Protein AF-H1KE91-F1 (afdb_monomer)

Structure (mmCIF, N/CA/C/O backbone):
data_AF-H1KE91-F1
#
_entry.id   AF-H1KE91-F1
#
loop_
_atom_site.group_PDB
_atom_site.id
_atom_site.type_symbol
_atom_site.label_atom_id
_atom_site.label_alt_id
_atom_site.label_comp_id
_atom_site.label_asym_id
_atom_site.label_entity_id
_atom_site.label_seq_id
_atom_site.pdbx_PDB_ins_code
_atom_site.Cartn_x
_atom_site.Cartn_y
_atom_site.Cartn_z
_atom_site.occupancy
_atom_site.B_iso_or_equiv
_atom_site.auth_seq_id
_atom_site.auth_comp_id
_atom_site.auth_asym_id
_atom_site.auth_atom_id
_atom_site.pdbx_PDB_model_num
ATOM 1 N N . MET A 1 1 ? -11.302 8.219 23.493 1.00 81.81 1 MET A N 1
ATOM 2 C CA . MET A 1 1 ? -11.478 6.755 23.340 1.00 81.81 1 MET A CA 1
ATOM 3 C C . MET A 1 1 ? -12.177 6.362 22.032 1.00 81.81 1 MET A C 1
ATOM 5 O O . MET A 1 1 ? -11.465 6.099 21.077 1.00 81.81 1 MET A O 1
ATOM 9 N N . ARG A 1 2 ? -13.522 6.355 21.903 1.00 89.25 2 ARG A N 1
ATOM 10 C CA . ARG A 1 2 ? -14.194 5.883 20.657 1.00 89.25 2 ARG A CA 1
ATOM 11 C C . ARG A 1 2 ? -13.759 6.646 19.396 1.00 89.25 2 ARG A C 1
ATOM 13 O O . ARG A 1 2 ? -13.442 6.032 18.386 1.00 89.25 2 ARG A O 1
ATOM 20 N N . ARG A 1 3 ? -13.728 7.981 19.475 1.00 92.62 3 ARG A N 1
ATOM 21 C CA . ARG A 1 3 ? -13.326 8.858 18.364 1.00 92.62 3 ARG A CA 1
ATOM 22 C C . ARG A 1 3 ? -11.862 8.663 17.960 1.00 92.62 3 ARG A C 1
ATOM 24 O O . ARG A 1 3 ? -11.595 8.506 16.782 1.00 92.62 3 ARG A O 1
ATOM 31 N N . GLU A 1 4 ? -10.949 8.605 18.925 1.00 93.12 4 GLU A N 1
ATOM 32 C CA . GLU A 1 4 ? -9.514 8.377 18.677 1.00 93.12 4 GLU A CA 1
ATOM 33 C C . GLU A 1 4 ? -9.262 7.024 17.995 1.00 93.12 4 GLU A C 1
ATOM 35 O O . GLU A 1 4 ? -8.497 6.949 17.040 1.00 93.12 4 GLU A O 1
ATOM 40 N N . MET A 1 5 ? -9.939 5.953 18.436 1.00 93.00 5 MET A N 1
ATOM 41 C CA . MET A 1 5 ? -9.829 4.643 17.782 1.00 93.00 5 MET A CA 1
ATOM 42 C C . MET A 1 5 ? -10.364 4.682 16.347 1.00 93.00 5 MET A C 1
ATOM 44 O O . MET A 1 5 ? -9.762 4.091 15.457 1.00 93.00 5 MET A O 1
ATOM 48 N N . LEU A 1 6 ? -11.461 5.406 16.104 1.00 93.62 6 LEU A N 1
ATOM 49 C CA . LEU A 1 6 ? -12.005 5.592 14.758 1.00 93.62 6 LEU A CA 1
ATOM 50 C C . LEU A 1 6 ? -11.061 6.406 13.856 1.00 93.62 6 LEU A C 1
ATOM 52 O O . LEU A 1 6 ? -10.879 6.070 12.690 1.00 93.62 6 LEU A O 1
ATOM 56 N N . GLU A 1 7 ? -10.434 7.454 14.390 1.00 95.56 7 GLU A N 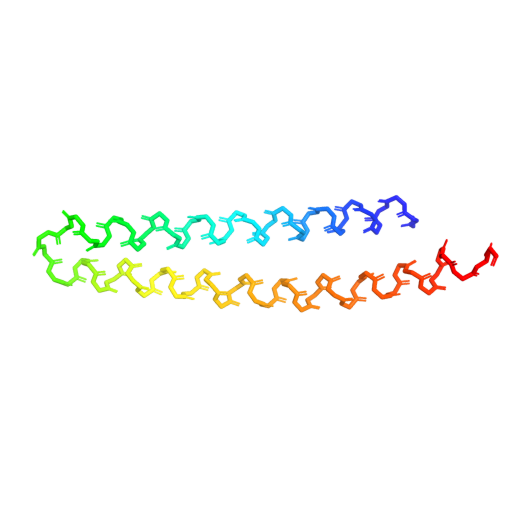1
ATOM 57 C CA . GLU A 1 7 ? -9.416 8.240 13.683 1.00 95.56 7 GLU A CA 1
ATOM 58 C C . GLU A 1 7 ? -8.193 7.376 13.333 1.00 95.56 7 GLU A C 1
ATOM 60 O O . GLU A 1 7 ? -7.686 7.447 12.210 1.00 95.56 7 GLU A O 1
ATOM 65 N N . LEU A 1 8 ? -7.768 6.494 14.243 1.00 94.62 8 LEU A N 1
ATOM 66 C CA . LEU A 1 8 ? -6.686 5.544 13.990 1.00 94.62 8 LEU A CA 1
ATOM 67 C C . LEU A 1 8 ? -7.067 4.499 12.928 1.00 94.62 8 LEU A C 1
ATOM 69 O O . LEU A 1 8 ? -6.275 4.253 12.021 1.00 94.62 8 LEU A O 1
ATOM 73 N N . LEU A 1 9 ? -8.283 3.940 12.979 1.00 95.56 9 LEU A N 1
ATOM 74 C CA . LEU A 1 9 ? -8.811 3.038 11.943 1.00 95.56 9 LEU A CA 1
ATOM 75 C 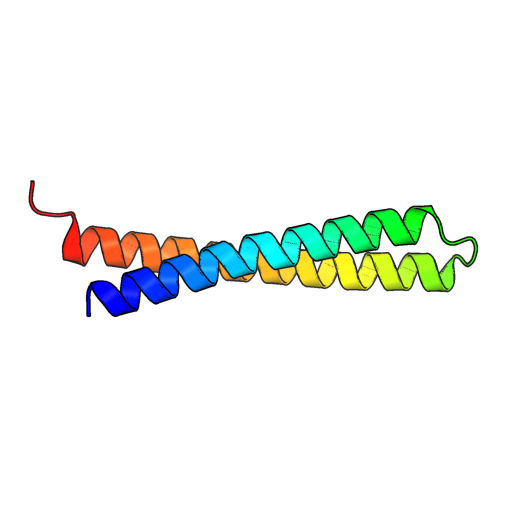C . LEU A 1 9 ? -8.801 3.705 10.562 1.00 95.56 9 LEU A C 1
ATOM 77 O O . LEU A 1 9 ? -8.309 3.124 9.596 1.00 95.56 9 LEU A O 1
ATOM 81 N N . ASN A 1 10 ? -9.280 4.947 10.478 1.00 96.56 10 ASN A N 1
ATOM 82 C CA . ASN A 1 10 ? -9.282 5.714 9.232 1.00 96.56 10 ASN A CA 1
ATOM 83 C C . ASN A 1 10 ? -7.864 5.997 8.724 1.00 96.56 10 ASN A C 1
ATOM 85 O O . ASN A 1 10 ? -7.613 5.924 7.519 1.00 96.56 10 ASN A O 1
ATOM 89 N N . THR A 1 11 ? -6.932 6.295 9.630 1.00 97.44 11 THR A N 1
ATOM 90 C CA . THR A 1 11 ? -5.523 6.525 9.286 1.00 97.44 11 THR A CA 1
ATOM 91 C C . THR A 1 11 ? -4.884 5.258 8.724 1.00 97.44 11 THR A C 1
ATOM 93 O O . THR A 1 11 ? -4.244 5.309 7.674 1.00 97.44 11 THR A O 1
ATOM 96 N N . LEU A 1 12 ? -5.100 4.108 9.372 1.00 96.75 12 LEU A N 1
ATOM 97 C CA . LEU A 1 12 ? -4.611 2.814 8.893 1.00 96.75 12 LEU A CA 1
ATOM 98 C C . LEU A 1 12 ? -5.209 2.463 7.526 1.00 96.75 12 LEU A C 1
ATOM 100 O O . LEU A 1 12 ? -4.463 2.128 6.608 1.00 96.75 12 LEU A O 1
ATOM 104 N N . ALA A 1 13 ? -6.527 2.602 7.358 1.00 97.38 13 ALA A N 1
ATOM 105 C CA . ALA A 1 13 ? -7.202 2.332 6.090 1.00 97.38 13 ALA A CA 1
ATOM 106 C C . ALA A 1 13 ? -6.676 3.224 4.952 1.00 97.38 13 ALA A C 1
ATOM 108 O O . ALA A 1 13 ? -6.355 2.730 3.871 1.00 97.38 13 ALA A O 1
ATOM 109 N N . SER A 1 14 ? -6.514 4.524 5.210 1.00 98.12 14 SER A N 1
ATOM 110 C CA . SER A 1 14 ? -5.970 5.469 4.225 1.00 98.12 14 SER A CA 1
ATOM 111 C C . SER A 1 14 ? -4.516 5.146 3.868 1.00 98.12 14 SER A C 1
ATOM 113 O O . SER A 1 14 ? -4.141 5.199 2.699 1.00 98.12 14 SER A O 1
ATOM 115 N N . GLY A 1 15 ? -3.702 4.757 4.855 1.00 98.00 15 GLY A N 1
ATOM 116 C CA . GLY A 1 15 ? -2.314 4.356 4.631 1.00 98.00 15 GLY A CA 1
ATOM 117 C C . GLY A 1 15 ? -2.179 3.079 3.798 1.00 98.00 15 GLY A C 1
ATOM 118 O O . GLY A 1 15 ? -1.332 3.023 2.910 1.00 98.00 15 GLY A O 1
ATOM 119 N N . VAL A 1 16 ? -3.050 2.086 4.013 1.00 98.25 16 VAL A N 1
ATOM 120 C CA . VAL A 1 16 ? -3.114 0.870 3.179 1.00 98.25 16 VAL A CA 1
ATOM 121 C C . VAL A 1 16 ? -3.406 1.220 1.721 1.00 98.25 16 VAL A C 1
ATOM 123 O O . VAL A 1 16 ? -2.752 0.690 0.823 1.00 98.25 16 VAL A O 1
ATOM 126 N N . ILE A 1 17 ? -4.376 2.105 1.475 1.00 98.19 17 ILE A N 1
ATOM 127 C CA . ILE A 1 17 ? -4.721 2.545 0.116 1.00 98.19 17 ILE A CA 1
ATOM 128 C C . ILE A 1 17 ? -3.522 3.251 -0.519 1.00 98.19 17 ILE A C 1
ATOM 130 O O . ILE A 1 17 ? -3.092 2.860 -1.600 1.00 98.19 17 ILE A O 1
ATOM 134 N N . ALA A 1 18 ? -2.933 4.224 0.181 1.00 98.44 18 ALA A N 1
ATOM 135 C CA . ALA A 1 18 ? -1.805 4.996 -0.328 1.00 98.44 18 ALA A CA 1
ATOM 136 C C . ALA A 1 18 ? -0.600 4.114 -0.698 1.00 98.44 18 ALA A C 1
ATOM 138 O O . ALA A 1 18 ? -0.014 4.289 -1.763 1.00 98.44 18 ALA A O 1
ATOM 139 N N . LEU A 1 19 ? -0.245 3.141 0.148 1.00 98.44 19 LEU A N 1
ATOM 140 C CA . LEU A 1 19 ? 0.871 2.230 -0.119 1.00 98.44 19 LEU A CA 1
ATOM 141 C C . LEU A 1 19 ? 0.621 1.330 -1.331 1.00 98.44 19 LEU A C 1
ATOM 143 O O . LEU A 1 19 ? 1.540 1.108 -2.116 1.00 98.44 19 LEU A O 1
ATOM 147 N N . ASN A 1 20 ? -0.605 0.829 -1.500 1.00 98.31 20 ASN A N 1
ATOM 148 C CA . ASN A 1 20 ? -0.945 0.022 -2.669 1.00 98.31 20 ASN A CA 1
ATOM 149 C C . ASN A 1 20 ? -0.922 0.856 -3.953 1.00 98.31 20 ASN A C 1
ATOM 151 O O . ASN A 1 20 ? -0.314 0.425 -4.927 1.00 98.31 20 ASN A O 1
ATOM 155 N N . THR A 1 21 ? -1.477 2.072 -3.934 1.00 98.62 21 THR A N 1
ATOM 156 C CA . THR A 1 21 ? -1.412 2.989 -5.082 1.00 98.62 21 THR A CA 1
ATOM 157 C C . THR A 1 21 ? 0.032 3.305 -5.466 1.00 98.62 21 THR A C 1
ATOM 159 O O . THR A 1 21 ? 0.393 3.161 -6.627 1.00 98.62 21 THR A O 1
ATOM 162 N N . LEU A 1 22 ? 0.894 3.635 -4.498 1.00 98.38 22 LEU A N 1
ATOM 163 C CA . LEU A 1 22 ? 2.318 3.870 -4.765 1.00 98.38 22 LEU A CA 1
ATOM 164 C C . LEU A 1 22 ? 3.010 2.634 -5.351 1.00 98.38 22 LEU A C 1
ATOM 166 O O . LEU A 1 22 ? 3.841 2.749 -6.250 1.00 98.38 22 LEU A O 1
ATOM 170 N N . ALA A 1 23 ? 2.683 1.439 -4.856 1.00 98.56 23 ALA A N 1
ATOM 171 C CA . ALA A 1 23 ? 3.231 0.206 -5.402 1.00 98.56 23 ALA A CA 1
ATOM 172 C C . ALA A 1 23 ? 2.771 -0.061 -6.844 1.00 98.56 23 ALA A C 1
ATOM 174 O O . ALA A 1 23 ? 3.551 -0.584 -7.642 1.00 98.56 23 ALA A O 1
ATOM 175 N N . ASP A 1 24 ? 1.526 0.270 -7.178 1.00 98.69 24 ASP A N 1
ATOM 176 C CA . ASP A 1 24 ? 0.995 0.152 -8.536 1.00 98.69 24 ASP A CA 1
ATOM 177 C C . ASP A 1 24 ? 1.675 1.159 -9.475 1.00 98.69 24 ASP A C 1
ATOM 179 O O . ASP A 1 24 ? 2.174 0.761 -10.531 1.00 98.69 24 ASP A O 1
ATOM 183 N N . ASP A 1 25 ? 1.821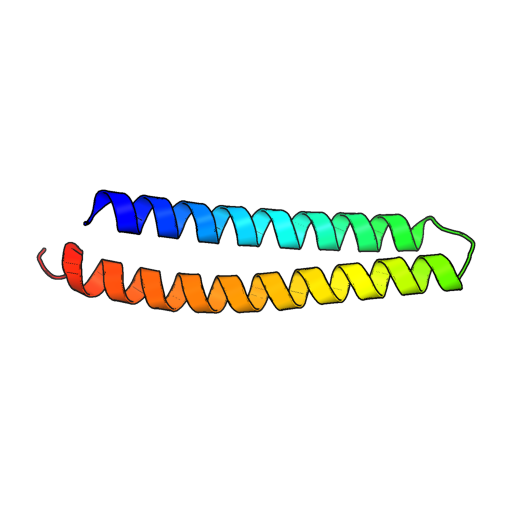 2.415 -9.044 1.00 98.56 25 ASP A N 1
ATOM 184 C CA . ASP A 1 25 ? 2.513 3.468 -9.796 1.00 98.56 25 ASP A CA 1
ATOM 185 C C . ASP A 1 25 ? 3.970 3.089 -10.098 1.00 98.56 25 ASP A C 1
ATOM 187 O O . ASP A 1 25 ? 4.448 3.259 -11.221 1.00 98.56 25 ASP A O 1
ATOM 191 N N . LEU A 1 26 ? 4.683 2.516 -9.123 1.00 98.69 26 LEU A N 1
ATOM 192 C CA . LEU A 1 26 ? 6.064 2.060 -9.301 1.00 98.69 26 LEU A CA 1
ATOM 193 C C . LEU A 1 26 ? 6.177 0.874 -10.263 1.00 98.69 26 LEU A C 1
ATOM 195 O O . LEU A 1 26 ? 7.119 0.818 -11.053 1.00 98.69 26 LEU A O 1
ATOM 199 N N . VAL A 1 27 ? 5.232 -0.071 -10.224 1.00 98.44 27 VAL A N 1
ATOM 200 C CA . VAL A 1 27 ? 5.196 -1.180 -11.192 1.00 98.44 27 VAL A CA 1
ATOM 201 C C . VAL A 1 27 ? 4.931 -0.652 -12.598 1.00 98.44 27 VAL A C 1
ATOM 203 O O . VAL A 1 27 ? 5.582 -1.095 -13.546 1.00 98.44 27 VAL A O 1
ATOM 206 N N . GLN A 1 28 ? 4.021 0.311 -12.736 1.00 98.25 28 GLN A N 1
ATOM 207 C CA . GLN A 1 28 ? 3.733 0.930 -14.021 1.00 98.25 28 GLN A CA 1
ATOM 208 C C . GLN A 1 28 ? 4.935 1.725 -14.542 1.00 98.25 28 GLN A C 1
ATOM 210 O O . GLN A 1 28 ? 5.306 1.566 -15.703 1.00 98.25 28 GLN A O 1
ATOM 215 N N . ALA A 1 29 ? 5.610 2.492 -13.685 1.00 97.94 29 ALA A N 1
ATOM 216 C CA . ALA A 1 29 ? 6.852 3.172 -14.036 1.00 97.94 29 ALA A CA 1
ATOM 217 C C . ALA A 1 29 ? 7.930 2.172 -14.486 1.00 97.94 29 ALA A C 1
ATOM 219 O O . ALA A 1 29 ? 8.531 2.355 -15.543 1.00 97.94 29 ALA A O 1
ATOM 220 N N . ALA A 1 30 ? 8.111 1.064 -13.758 1.00 98.00 30 ALA A N 1
ATOM 221 C CA . ALA A 1 30 ? 9.070 0.015 -14.108 1.00 98.00 30 ALA A CA 1
ATOM 222 C C . ALA A 1 30 ? 8.807 -0.627 -15.480 1.00 98.00 30 ALA A C 1
ATOM 224 O O . ALA A 1 30 ? 9.734 -1.146 -16.095 1.00 98.00 30 ALA A O 1
ATOM 225 N N . ALA A 1 31 ? 7.561 -0.620 -15.962 1.00 97.44 31 ALA A N 1
ATOM 226 C CA . ALA A 1 31 ? 7.208 -1.125 -17.289 1.00 97.44 31 ALA A CA 1
ATOM 227 C C . ALA A 1 31 ? 7.564 -0.151 -18.428 1.00 97.44 31 ALA A C 1
ATOM 229 O O . ALA A 1 31 ? 7.592 -0.557 -19.586 1.00 97.44 31 ALA A O 1
ATOM 230 N N . THR A 1 32 ? 7.826 1.117 -18.104 1.00 97.38 32 THR A N 1
ATOM 231 C CA . THR A 1 32 ? 8.135 2.186 -19.073 1.00 97.38 32 THR A CA 1
ATOM 232 C C . THR A 1 32 ? 9.613 2.572 -19.113 1.00 97.38 32 THR A C 1
ATOM 234 O O . THR A 1 32 ? 10.002 3.410 -19.920 1.00 97.38 32 THR A O 1
ATOM 237 N N . VAL A 1 33 ? 10.432 1.993 -18.233 1.00 97.19 33 VAL A N 1
ATOM 238 C CA . VAL A 1 33 ? 11.864 2.285 -18.131 1.00 97.19 33 VAL A CA 1
ATOM 239 C C . VAL A 1 33 ? 12.665 1.275 -18.950 1.00 97.19 33 VAL A C 1
ATOM 241 O O . VAL A 1 33 ? 12.538 0.070 -18.744 1.00 97.19 33 VAL A O 1
ATOM 244 N N . ASP A 1 34 ? 13.529 1.778 -19.834 1.00 96.25 34 ASP A N 1
ATOM 245 C CA . ASP A 1 34 ? 14.386 0.952 -20.699 1.00 96.25 34 ASP A CA 1
ATOM 246 C C . ASP A 1 34 ? 15.574 0.322 -19.949 1.00 96.25 34 ASP A C 1
ATOM 248 O O . ASP A 1 34 ? 16.072 -0.740 -20.325 1.00 96.25 34 ASP A O 1
ATOM 252 N N . ASP A 1 35 ? 16.043 0.967 -18.876 1.00 97.56 35 ASP A N 1
ATOM 253 C CA . ASP A 1 35 ? 17.128 0.445 -18.047 1.00 97.56 35 ASP A CA 1
ATOM 254 C C . ASP A 1 35 ? 16.626 -0.647 -17.092 1.00 97.56 35 ASP A C 1
ATOM 256 O O . ASP A 1 35 ? 15.908 -0.383 -16.123 1.00 97.56 35 ASP A O 1
ATOM 260 N N . ALA A 1 36 ? 17.058 -1.884 -17.339 1.00 96.06 36 ALA A N 1
ATOM 261 C CA . ALA A 1 36 ? 16.641 -3.047 -16.562 1.00 96.06 36 ALA A CA 1
ATOM 262 C C . ALA A 1 36 ? 16.963 -2.908 -15.064 1.00 96.06 36 ALA A C 1
ATOM 264 O O . ALA A 1 36 ? 16.153 -3.303 -14.226 1.00 96.06 36 ALA A O 1
ATOM 265 N N . SER A 1 37 ? 18.106 -2.303 -14.717 1.00 97.81 37 SER A N 1
ATOM 266 C CA . SER A 1 37 ? 18.509 -2.144 -13.315 1.00 97.81 37 SER A CA 1
ATOM 267 C C . SER A 1 37 ? 17.576 -1.197 -12.554 1.00 97.81 37 SER A C 1
ATOM 269 O O . SER A 1 37 ? 17.149 -1.490 -11.437 1.00 97.81 37 SER A O 1
ATOM 271 N N . THR A 1 38 ? 17.170 -0.103 -13.194 1.00 97.94 38 THR A N 1
ATOM 272 C CA . THR A 1 38 ? 16.209 0.861 -12.660 1.00 97.94 38 THR A CA 1
ATOM 273 C C . THR A 1 38 ? 14.814 0.248 -12.575 1.00 97.94 38 THR A C 1
ATOM 275 O O . THR A 1 38 ? 14.138 0.411 -11.559 1.00 97.94 38 THR A O 1
ATOM 278 N N . ALA A 1 39 ? 14.386 -0.508 -13.591 1.00 98.19 39 ALA A N 1
ATOM 279 C CA . ALA A 1 39 ? 13.109 -1.217 -13.561 1.00 98.19 39 ALA A CA 1
ATOM 280 C C . ALA A 1 39 ? 13.031 -2.216 -12.390 1.00 98.19 39 ALA A C 1
ATOM 282 O O . ALA A 1 39 ? 12.015 -2.280 -11.693 1.00 98.19 39 ALA A O 1
ATOM 283 N N . ASP A 1 40 ? 14.108 -2.955 -12.119 1.00 98.44 40 ASP A N 1
ATOM 284 C CA . ASP A 1 40 ? 14.167 -3.894 -10.995 1.00 98.44 40 ASP A CA 1
ATOM 285 C C . ASP A 1 40 ? 14.170 -3.191 -9.635 1.00 98.44 40 ASP A C 1
ATOM 287 O O . ASP A 1 40 ? 13.488 -3.640 -8.708 1.00 98.44 40 ASP A O 1
ATOM 291 N N . LEU A 1 41 ? 14.855 -2.049 -9.515 1.00 98.50 41 LEU A N 1
ATOM 292 C CA . LEU A 1 41 ? 14.783 -1.215 -8.314 1.00 98.50 41 LEU A CA 1
ATOM 293 C C . LEU A 1 41 ? 13.349 -0.744 -8.048 1.00 98.50 41 LEU A C 1
ATOM 295 O O . LEU A 1 41 ? 12.853 -0.910 -6.934 1.00 98.50 41 LEU A O 1
ATOM 299 N N . LEU A 1 42 ? 12.649 -0.230 -9.063 1.00 98.56 42 LEU A N 1
ATOM 300 C CA . LEU A 1 42 ? 11.256 0.212 -8.935 1.00 98.56 42 LEU A CA 1
ATOM 301 C C . LEU A 1 42 ? 10.328 -0.935 -8.504 1.00 98.56 42 LEU A C 1
ATOM 303 O O . LEU A 1 42 ? 9.513 -0.760 -7.596 1.00 98.56 42 LEU A O 1
ATOM 307 N N . ARG A 1 43 ? 10.491 -2.135 -9.080 1.00 98.38 43 ARG A N 1
ATOM 308 C CA . ARG A 1 43 ? 9.742 -3.337 -8.665 1.00 98.38 43 ARG A CA 1
ATOM 309 C C . ARG A 1 43 ? 10.047 -3.741 -7.224 1.00 98.38 43 ARG A C 1
ATOM 311 O O . ARG A 1 43 ? 9.135 -4.137 -6.498 1.00 98.38 43 ARG A O 1
ATOM 318 N N . SER A 1 44 ? 11.304 -3.631 -6.798 1.00 98.50 44 SER A N 1
ATOM 319 C CA . SER A 1 44 ? 11.716 -3.929 -5.423 1.00 98.50 44 SER A CA 1
ATOM 320 C C . SER A 1 44 ? 11.064 -2.969 -4.424 1.00 98.50 44 SER A C 1
ATOM 322 O O . SER A 1 44 ? 10.463 -3.414 -3.445 1.00 98.50 44 SER A O 1
ATOM 324 N N . VAL A 1 45 ? 11.074 -1.663 -4.709 1.00 98.38 45 VAL A N 1
ATOM 325 C CA . VAL A 1 45 ? 10.393 -0.664 -3.868 1.00 98.38 45 VAL A CA 1
ATOM 326 C C . VAL A 1 45 ? 8.877 -0.895 -3.859 1.00 98.38 45 VAL A C 1
ATOM 328 O O . VAL 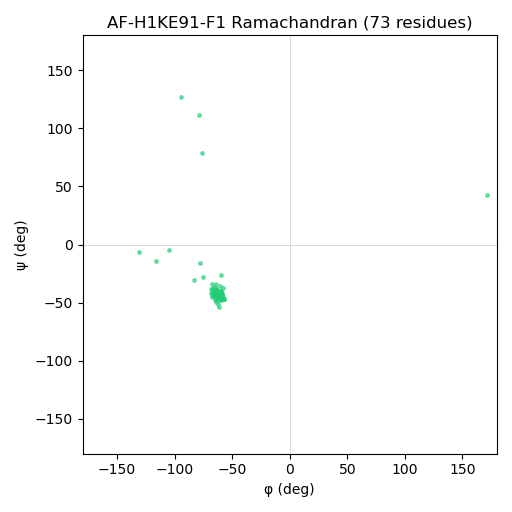A 1 45 ? 8.255 -0.873 -2.797 1.00 98.38 45 VAL A O 1
ATOM 331 N N . ALA A 1 46 ? 8.274 -1.221 -5.006 1.00 98.62 46 ALA A N 1
ATOM 332 C CA . ALA A 1 46 ? 6.858 -1.579 -5.072 1.00 98.62 46 ALA A CA 1
ATOM 333 C C . ALA A 1 46 ? 6.521 -2.793 -4.190 1.00 98.62 46 ALA A C 1
ATOM 335 O O . ALA A 1 46 ? 5.498 -2.810 -3.503 1.00 98.62 46 ALA A O 1
ATOM 336 N N . CYS A 1 47 ? 7.384 -3.812 -4.186 1.00 98.50 47 CYS A N 1
ATOM 337 C CA . CYS A 1 47 ? 7.238 -4.983 -3.326 1.00 98.50 47 CYS A CA 1
ATOM 338 C C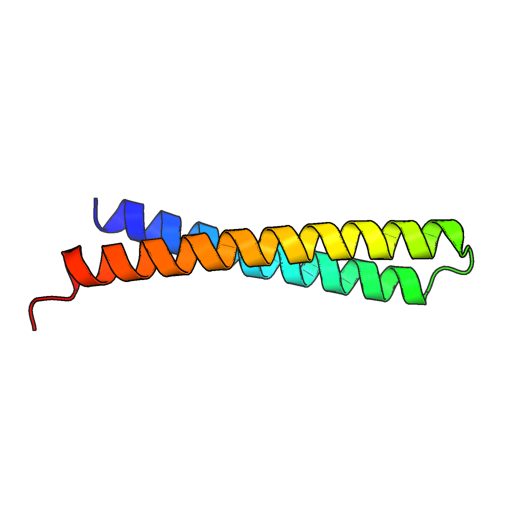 . CYS A 1 47 ? 7.281 -4.594 -1.840 1.00 98.50 47 CYS A C 1
ATOM 340 O O . CYS A 1 47 ? 6.412 -5.005 -1.072 1.00 98.50 47 CYS A O 1
ATOM 342 N N . GLN A 1 48 ? 8.223 -3.734 -1.444 1.00 98.56 48 GLN A N 1
ATOM 343 C CA . GLN A 1 48 ? 8.325 -3.239 -0.067 1.00 98.56 48 GLN A CA 1
ATOM 344 C C . GLN A 1 48 ? 7.062 -2.485 0.373 1.00 98.56 48 GLN A C 1
ATOM 346 O O . GLN A 1 48 ? 6.560 -2.719 1.474 1.00 98.56 48 GLN A O 1
ATOM 351 N N . HIS A 1 49 ? 6.495 -1.635 -0.489 1.00 98.31 49 HIS A N 1
ATOM 352 C CA . HIS A 1 49 ? 5.233 -0.955 -0.188 1.00 98.31 49 HIS A CA 1
ATOM 353 C C . HIS A 1 49 ? 4.060 -1.928 -0.034 1.00 98.31 49 HIS A C 1
ATOM 355 O O . HIS A 1 49 ? 3.272 -1.765 0.897 1.00 98.31 49 HIS A O 1
ATOM 361 N N . ARG A 1 50 ? 3.972 -2.978 -0.864 1.00 98.38 50 ARG A N 1
ATOM 362 C CA . ARG A 1 50 ? 2.943 -4.025 -0.716 1.00 98.38 50 ARG A CA 1
ATOM 363 C C . ARG A 1 50 ? 3.088 -4.804 0.588 1.00 98.38 50 ARG A C 1
ATOM 365 O O . ARG A 1 50 ? 2.090 -5.026 1.268 1.00 98.38 50 ARG A O 1
ATOM 372 N N . VAL A 1 51 ? 4.312 -5.170 0.976 1.00 98.56 51 VAL A N 1
ATOM 373 C CA . VAL A 1 51 ? 4.570 -5.812 2.277 1.00 98.56 51 VAL A CA 1
ATOM 374 C C . VAL A 1 51 ? 4.097 -4.908 3.412 1.00 98.56 51 VAL A C 1
ATOM 376 O O . VAL A 1 51 ? 3.355 -5.351 4.287 1.00 98.56 51 VAL A O 1
ATOM 379 N N . ARG A 1 52 ? 4.433 -3.616 3.362 1.00 98.19 52 ARG A N 1
ATOM 380 C CA . ARG A 1 52 ? 3.995 -2.665 4.387 1.00 98.19 52 ARG A CA 1
ATOM 381 C C . ARG A 1 52 ? 2.475 -2.481 4.413 1.00 98.19 52 ARG A C 1
ATOM 383 O O . ARG A 1 52 ? 1.897 -2.358 5.491 1.00 98.19 52 ARG A O 1
ATOM 390 N N . ALA A 1 53 ? 1.820 -2.487 3.253 1.00 98.44 53 ALA A N 1
ATOM 391 C CA . ALA A 1 53 ? 0.365 -2.428 3.168 1.00 98.44 53 ALA A CA 1
ATOM 392 C C . ALA A 1 53 ? -0.282 -3.653 3.834 1.00 98.44 53 ALA A C 1
ATOM 394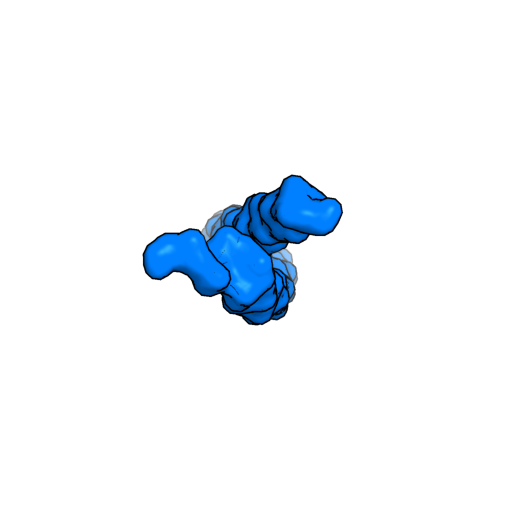 O O . ALA A 1 53 ? -1.237 -3.489 4.591 1.00 98.44 53 ALA A O 1
ATOM 395 N N . LEU A 1 54 ? 0.263 -4.858 3.623 1.00 98.44 54 LEU A N 1
ATOM 396 C CA . LEU A 1 54 ? -0.207 -6.089 4.273 1.00 98.44 54 LEU A CA 1
ATOM 397 C C . LEU A 1 54 ? -0.051 -6.031 5.800 1.00 98.44 54 LEU A C 1
ATOM 399 O O . LEU A 1 54 ? -0.974 -6.394 6.530 1.00 98.44 54 LEU A O 1
ATOM 403 N N . GLU A 1 55 ? 1.078 -5.524 6.301 1.00 98.19 55 GLU A N 1
ATOM 404 C CA . GLU A 1 55 ? 1.280 -5.314 7.742 1.00 98.19 55 GLU A CA 1
ATOM 405 C C . GLU A 1 55 ? 0.218 -4.370 8.327 1.00 98.19 55 GLU A C 1
ATOM 407 O O . GLU A 1 55 ? -0.386 -4.663 9.363 1.00 98.19 55 GLU A O 1
ATOM 412 N N . MET A 1 56 ? -0.052 -3.253 7.644 1.00 98.06 56 MET A N 1
ATOM 413 C CA . MET A 1 56 ? -1.067 -2.287 8.070 1.00 98.06 56 MET A CA 1
ATOM 414 C C . MET A 1 56 ? -2.489 -2.850 7.975 1.00 98.06 56 MET A C 1
ATOM 416 O O . MET A 1 56 ? -3.314 -2.543 8.832 1.00 98.06 56 MET A O 1
ATOM 420 N N . GLN A 1 57 ? -2.783 -3.703 6.990 1.00 98.00 57 GLN A N 1
ATOM 421 C CA . GLN A 1 57 ? -4.056 -4.428 6.914 1.00 98.00 57 GLN A CA 1
ATOM 422 C C . GLN A 1 57 ? -4.242 -5.363 8.112 1.00 98.00 57 GLN A C 1
ATOM 424 O O . GLN A 1 57 ? -5.328 -5.401 8.690 1.00 98.00 57 GLN A O 1
ATOM 429 N N . GLY A 1 58 ? -3.184 -6.064 8.533 1.00 97.88 58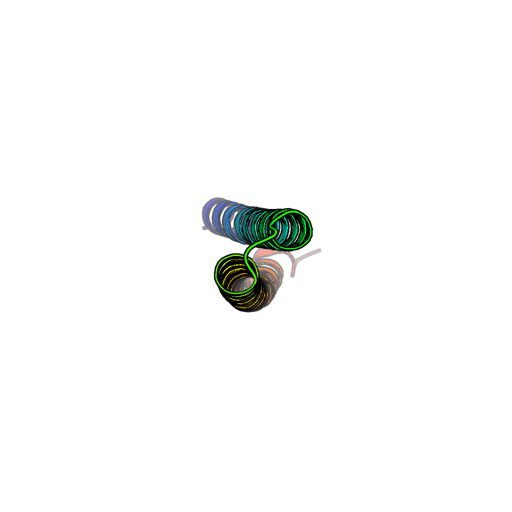 GLY A N 1
ATOM 430 C CA . GLY A 1 58 ? -3.210 -6.880 9.748 1.00 97.88 58 GLY A CA 1
ATOM 431 C C . GLY A 1 58 ? -3.515 -6.049 10.997 1.00 97.88 58 GLY A C 1
ATOM 432 O O . GLY A 1 58 ? -4.398 -6.398 11.780 1.00 97.88 58 GLY A O 1
ATOM 433 N N . GLN A 1 59 ? -2.849 -4.902 11.152 1.00 97.44 59 GLN A N 1
ATOM 434 C CA . GLN A 1 59 ? -3.108 -3.968 12.257 1.00 97.44 59 GLN A CA 1
ATOM 435 C C . GLN A 1 59 ? -4.540 -3.419 12.230 1.00 97.44 59 GLN A C 1
ATOM 437 O O . GLN A 1 59 ? -5.198 -3.350 13.269 1.00 97.44 59 GLN A O 1
ATOM 442 N N . LEU A 1 60 ? -5.041 -3.065 11.044 1.00 96.38 60 LEU A N 1
ATOM 443 C CA . LEU A 1 60 ? -6.405 -2.586 10.851 1.00 96.38 60 LEU A CA 1
ATOM 444 C C . LEU A 1 60 ? -7.434 -3.646 11.261 1.00 96.38 60 LEU A C 1
ATOM 446 O O . LEU A 1 60 ? -8.416 -3.307 11.920 1.00 96.38 60 LEU A O 1
ATOM 450 N N . ALA A 1 61 ? -7.215 -4.915 10.907 1.00 96.75 61 ALA A N 1
ATOM 451 C CA . ALA A 1 61 ? -8.112 -6.015 11.259 1.00 96.75 61 ALA A CA 1
ATOM 452 C C . ALA A 1 61 ? -8.191 -6.234 12.780 1.00 96.75 61 ALA A C 1
ATOM 454 O O . ALA A 1 61 ? -9.289 -6.370 13.329 1.00 96.75 61 ALA A O 1
ATOM 455 N N . ILE A 1 62 ? -7.045 -6.198 13.468 1.00 96.44 62 ILE A N 1
ATOM 456 C CA . ILE A 1 62 ? -6.980 -6.297 14.934 1.00 96.44 62 ILE A CA 1
ATOM 457 C C . ILE A 1 62 ? -7.744 -5.132 15.569 1.00 96.44 62 ILE A C 1
ATOM 459 O O . ILE A 1 62 ? -8.681 -5.351 16.336 1.00 96.44 62 ILE A O 1
ATOM 463 N N . LEU A 1 63 ? -7.419 -3.893 15.186 1.00 94.75 63 LEU A N 1
ATOM 464 C CA . LEU A 1 63 ? -8.045 -2.708 15.771 1.00 94.75 63 LEU A CA 1
ATOM 465 C C . LEU A 1 63 ? -9.552 -2.633 15.478 1.00 94.75 63 LEU A C 1
ATOM 467 O O . LEU A 1 63 ? -10.323 -2.170 16.318 1.00 94.75 63 LEU A O 1
ATOM 471 N N . SER A 1 64 ? -9.986 -3.099 14.304 1.00 93.44 64 SER A N 1
ATOM 472 C CA . SER A 1 64 ? -11.409 -3.152 13.940 1.00 93.44 64 SER A CA 1
ATOM 473 C C . SER A 1 64 ? -12.169 -4.130 14.831 1.00 93.44 64 SER A C 1
ATOM 475 O O . SER A 1 64 ? -13.277 -3.821 15.270 1.00 93.44 64 SER A O 1
ATOM 477 N N . THR A 1 65 ? -11.555 -5.275 15.139 1.00 95.12 65 THR A N 1
ATOM 478 C CA . THR A 1 65 ? -12.112 -6.277 16.056 1.00 95.12 65 THR A CA 1
ATOM 479 C C . THR A 1 65 ? -12.232 -5.700 17.465 1.00 95.12 65 THR A C 1
ATOM 481 O O . THR A 1 65 ? -13.323 -5.697 18.032 1.00 95.12 65 THR A O 1
ATOM 484 N N . GLU A 1 66 ? -11.165 -5.085 17.986 1.00 93.56 66 GLU A N 1
ATOM 485 C CA . GLU A 1 66 ? -11.187 -4.431 19.303 1.00 93.56 66 GLU A CA 1
ATOM 486 C C . GLU A 1 66 ? -12.234 -3.309 19.385 1.00 93.56 66 GLU A C 1
ATOM 488 O O . GLU A 1 66 ? -12.910 -3.130 20.401 1.00 93.56 66 GLU A O 1
ATOM 493 N N . TYR A 1 67 ? -12.378 -2.524 18.316 1.00 92.06 67 TYR A N 1
ATOM 494 C CA . TYR A 1 67 ? -13.379 -1.466 18.243 1.00 92.06 67 TYR A CA 1
ATOM 495 C C . TYR A 1 67 ? -14.808 -2.031 18.243 1.00 92.06 67 TYR A C 1
ATOM 497 O O . TYR A 1 67 ? -15.68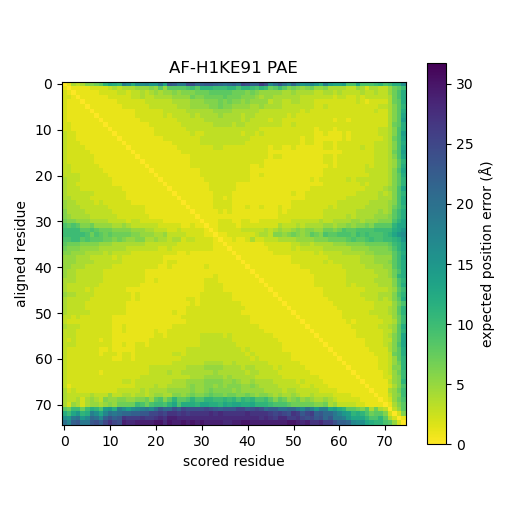6 -1.477 18.913 1.00 92.06 67 TYR A O 1
ATOM 505 N N . ALA A 1 68 ? -15.050 -3.131 17.526 1.00 92.06 68 ALA A N 1
ATOM 506 C CA . ALA A 1 68 ? -16.344 -3.805 17.511 1.00 92.06 68 ALA A CA 1
ATOM 507 C C . ALA A 1 68 ? -16.698 -4.378 18.894 1.00 92.06 68 ALA A C 1
ATOM 509 O O . ALA A 1 68 ? -17.776 -4.088 19.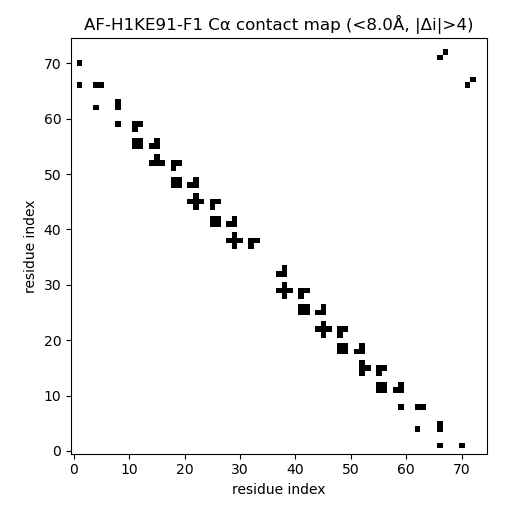410 1.00 92.06 68 ALA A O 1
ATOM 510 N N . GLU A 1 69 ? -15.774 -5.086 19.544 1.00 93.00 69 GLU A N 1
ATOM 511 C CA . GLU A 1 69 ? -15.978 -5.655 20.885 1.00 93.00 69 GLU A CA 1
ATOM 512 C C . GLU A 1 69 ? -16.271 -4.585 21.948 1.00 93.00 69 GLU A C 1
ATOM 514 O O . GLU A 1 69 ? -17.075 -4.787 22.860 1.00 93.00 69 GLU A O 1
ATOM 519 N N . ARG A 1 70 ? -15.638 -3.413 21.835 1.00 90.56 70 ARG A N 1
ATOM 520 C CA . ARG A 1 70 ? -15.803 -2.330 22.815 1.00 90.56 70 ARG A CA 1
ATOM 521 C C . ARG A 1 70 ? -17.039 -1.468 22.590 1.00 90.56 70 ARG A C 1
ATOM 523 O O . ARG A 1 70 ? -17.552 -0.902 23.553 1.00 90.56 70 ARG A O 1
ATOM 530 N N . PHE A 1 71 ? -17.480 -1.297 21.343 1.00 86.75 71 PHE A N 1
ATOM 531 C CA . PHE A 1 71 ? -18.480 -0.275 21.001 1.00 86.75 71 PHE A CA 1
ATOM 532 C C . PHE A 1 71 ? -19.657 -0.762 20.147 1.00 86.75 71 PHE A C 1
ATOM 534 O O . PHE A 1 71 ? -20.567 0.035 19.915 1.00 86.75 71 PHE A O 1
ATOM 541 N N . HIS A 1 72 ? -19.648 -2.011 19.667 1.00 73.81 72 HIS A N 1
ATOM 542 C CA . HIS A 1 72 ? -20.735 -2.607 18.872 1.00 73.81 72 HIS A CA 1
ATOM 543 C C . HIS A 1 72 ? -21.422 -3.806 19.546 1.00 73.81 72 HIS A C 1
ATOM 545 O O . HIS A 1 72 ? -22.531 -4.154 19.149 1.00 73.81 72 HIS A O 1
ATOM 551 N N . THR A 1 73 ? -20.849 -4.396 20.596 1.00 59.03 73 THR A N 1
ATOM 552 C CA . THR A 1 73 ? -21.520 -5.406 21.437 1.00 59.03 73 THR A CA 1
ATOM 553 C C . THR A 1 73 ? -22.527 -4.727 22.375 1.00 59.03 73 THR A C 1
ATOM 555 O O . THR A 1 73 ? -22.241 -4.453 23.538 1.00 59.03 73 THR A O 1
ATOM 558 N N . GLY A 1 74 ? -23.697 -4.370 21.839 1.00 56.12 74 GLY A N 1
ATOM 559 C CA . GLY A 1 74 ? -24.765 -3.686 22.577 1.00 56.12 74 GLY A CA 1
ATOM 560 C C . GLY A 1 74 ? -25.926 -3.191 21.706 1.00 56.12 74 GLY A C 1
ATOM 561 O O . GLY A 1 74 ? -26.382 -2.064 21.891 1.00 56.12 74 GLY A O 1
ATOM 562 N N . SER A 1 75 ? -26.383 -3.993 20.741 1.00 43.75 75 SER A N 1
ATOM 563 C CA . SER A 1 75 ? -27.676 -3.821 20.053 1.00 43.75 75 SER A CA 1
ATOM 564 C C . SER A 1 75 ? -28.478 -5.107 20.120 1.00 43.75 75 SER A C 1
ATOM 566 O O . SER A 1 75 ? -27.843 -6.180 20.022 1.00 43.75 75 SER A O 1
#

Solvent-accessible surface area (backbone atoms only — not comparable to full-atom values): 3930 Å² total; per-residue (Å²): 106,76,65,58,53,50,52,49,47,52,50,37,53,51,48,30,52,52,27,45,53,52,20,52,53,28,43,55,50,28,74,72,45,88,51,64,71,60,19,50,50,31,41,50,55,18,50,52,31,43,53,52,22,52,54,37,50,53,52,40,53,53,51,52,51,56,48,39,67,75,74,59,77,83,124

pLDDT: mean 94.47, std 9.44, range [43.75, 98.69]

Organism: NCBI:txid882800

Nearest PDB structures (foldseek):
  5l8b-assembly1_I  TM=8.547E-01  e=7.186E-01  Rhodospirillum rubrum
  4fzs-assembly1_A  TM=8.361E-01  e=3.012E+00  Homo sapiens
  4ilo-assembly1_A  TM=9.492E-01  e=4.957E+00  Chlamydia trachomatis L2/434/Bu
  6grj-assembly1_C  TM=4.582E-01  e=6.769E+00  Aeromonas hydrophila

Secondary structure (DSSP, 8-state):
-HHHHHHHHHHHHHHHHHHHHHHHHHHHHHHH-S-HHHHHHHHHHHHHHHHHHHHHHHHHHHHHHHHHHHHTS--

Foldseek 3Di:
DLVVLVVVLVVLVVLLVVLQVQLVVLQVVLVVDPDVVSSVVSNVSSVVSNVVSVVSVVVSVVSVVVSCVVPVPPD

Radius of gyration: 17.07 Å; Cα contacts (8 Å, |Δi|>4): 57; chains: 1; bounding box: 46×16×44 Å

Sequence (75 aa):
MRREMLELLNTLASGVIALNTLADDLVQAAATVDDASTADLLRSVACQHRVRALEMQGQLAILSTEYAERFHTGS

Mean predicted aligned error: 3.9 Å